Protein AF-A0AAV0BEG8-F1 (afdb_monomer_lite)

Secondary structure (DSSP, 8-state):
---HHHHHHTTPPP----EEEEEE------SS-----EEEEEEETTS-HHHHTSGGGEEEEEEES-----

pLDDT: mean 80.48, std 14.55, range [49.41, 94.06]

Foldseek 3Di:
DPDVVVVVCVPPDDDDWDKDKDWDQDPVDPDDDDQRKIWIWIFTPPDDPVVRPDPVRIDTDDIDSDNDDD

Structure (mmCIF, N/CA/C/O backbone):
data_AF-A0AAV0BEG8-F1
#
_entry.id   AF-A0AAV0BEG8-F1
#
loop_
_atom_site.group_PDB
_atom_site.id
_atom_site.type_symbol
_atom_site.label_atom_id
_atom_site.label_alt_id
_atom_site.label_comp_id
_atom_site.label_asym_id
_atom_site.label_entity_id
_atom_site.label_seq_id
_atom_site.pdbx_PDB_ins_code
_atom_site.Cartn_x
_atom_site.Cartn_y
_atom_site.Cartn_z
_atom_site.occupancy
_atom_site.B_iso_or_equiv
_atom_site.auth_seq_id
_atom_site.auth_comp_id
_atom_site.auth_asym_id
_atom_site.auth_atom_id
_atom_site.pdbx_PDB_model_num
ATOM 1 N N . LEU A 1 1 ? -1.966 -1.082 28.696 1.00 67.94 1 LEU A N 1
ATOM 2 C CA . LEU A 1 1 ? -2.427 0.239 28.201 1.00 67.94 1 LEU A CA 1
ATOM 3 C C . LEU A 1 1 ? -3.311 0.048 26.970 1.00 67.94 1 LEU A C 1
ATOM 5 O O . LEU A 1 1 ? -3.027 -0.872 26.208 1.00 67.94 1 LEU A O 1
ATOM 9 N N . PRO A 1 2 ? -4.358 0.870 26.760 1.00 80.81 2 PRO A N 1
ATOM 10 C CA . PRO A 1 2 ? -5.135 0.831 25.524 1.00 80.81 2 PRO A CA 1
ATOM 11 C C . PRO A 1 2 ? -4.260 1.232 24.327 1.00 80.81 2 PRO A C 1
ATOM 13 O O . PRO A 1 2 ? -3.389 2.091 24.447 1.00 80.81 2 PRO A O 1
ATOM 16 N N . ASN A 1 3 ? -4.486 0.596 23.175 1.00 87.81 3 ASN A N 1
ATOM 17 C CA . ASN A 1 3 ? -3.766 0.877 21.932 1.00 87.81 3 ASN A CA 1
ATOM 18 C C . ASN A 1 3 ? -3.812 2.395 21.618 1.00 87.81 3 ASN A C 1
ATOM 20 O O . ASN A 1 3 ? -4.918 2.935 21.519 1.00 87.81 3 ASN A O 1
ATOM 24 N N . PRO A 1 4 ? -2.671 3.085 21.413 1.00 93.75 4 PRO A N 1
ATOM 25 C CA . PRO A 1 4 ? -2.642 4.520 21.106 1.00 93.75 4 PRO A CA 1
ATOM 26 C C . PRO A 1 4 ? -3.528 4.920 19.919 1.00 93.75 4 PRO A C 1
ATOM 28 O O . PRO A 1 4 ? -4.112 6.004 19.904 1.00 93.75 4 PRO A O 1
ATOM 31 N N . TRP A 1 5 ? -3.697 4.026 18.940 1.00 91.12 5 TRP A N 1
ATOM 32 C CA . TRP A 1 5 ? -4.581 4.245 17.798 1.00 91.12 5 TRP A CA 1
ATOM 33 C C . TRP A 1 5 ? -6.054 4.333 18.195 1.00 91.12 5 TRP A C 1
ATOM 35 O O . TRP A 1 5 ? -6.799 5.078 17.570 1.00 91.12 5 TRP A O 1
ATOM 45 N N . ARG A 1 6 ? -6.482 3.643 19.260 1.00 91.62 6 ARG A N 1
ATOM 46 C CA . ARG A 1 6 ? -7.853 3.745 19.786 1.00 91.62 6 ARG A CA 1
ATOM 47 C C . ARG A 1 6 ? -8.119 5.098 20.434 1.00 91.62 6 ARG A C 1
ATOM 49 O O . ARG A 1 6 ? -9.212 5.624 20.261 1.00 91.62 6 ARG A O 1
ATOM 56 N N . ILE A 1 7 ? -7.116 5.675 21.098 1.00 93.62 7 ILE A N 1
ATOM 57 C CA . ILE A 1 7 ? -7.198 7.037 21.643 1.00 93.62 7 ILE A CA 1
ATOM 58 C C . ILE A 1 7 ? -7.352 8.036 20.489 1.00 93.62 7 ILE A C 1
ATOM 60 O O . ILE A 1 7 ? -8.285 8.835 20.490 1.00 93.62 7 ILE A O 1
ATOM 64 N N . LYS A 1 8 ? -6.500 7.932 19.457 1.00 91.94 8 LYS A N 1
ATOM 65 C CA . LYS A 1 8 ? -6.582 8.787 18.258 1.00 91.94 8 LYS A CA 1
ATOM 66 C C . LYS A 1 8 ? -7.890 8.613 17.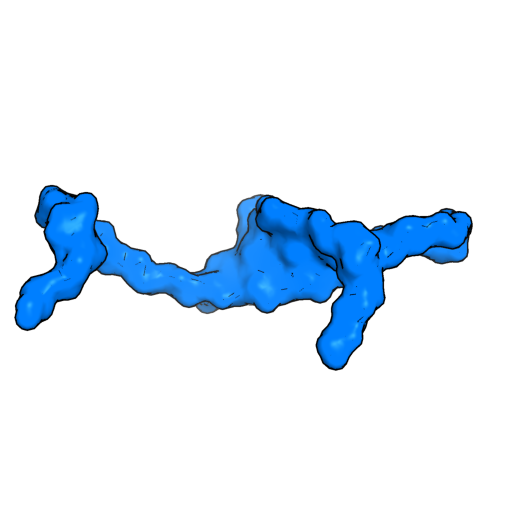479 1.00 91.94 8 LYS A C 1
ATOM 68 O O . LYS A 1 8 ? -8.375 9.573 16.894 1.00 91.94 8 LYS A O 1
ATOM 73 N N . ALA A 1 9 ? -8.459 7.409 17.457 1.00 93.06 9 ALA A N 1
ATOM 74 C CA . ALA A 1 9 ? -9.672 7.122 16.700 1.00 93.06 9 ALA A CA 1
ATOM 75 C C . ALA A 1 9 ? -10.943 7.737 17.308 1.00 93.06 9 ALA A C 1
ATOM 77 O O . ALA A 1 9 ? -11.926 7.854 16.587 1.00 93.06 9 ALA A O 1
ATOM 78 N N . GLN A 1 10 ? -10.955 8.123 18.593 1.00 94.06 10 GLN A N 1
ATOM 79 C CA . GLN A 1 10 ? -12.099 8.789 19.245 1.00 94.06 10 GLN A CA 1
ATOM 80 C C . GLN A 1 10 ? -13.448 8.083 18.990 1.00 94.06 10 GLN A C 1
ATOM 82 O O . GLN A 1 10 ? -14.426 8.689 18.561 1.00 94.06 10 GLN A O 1
ATOM 87 N N . GLY A 1 11 ? -13.483 6.762 19.186 1.00 91.94 11 GLY A N 1
ATOM 88 C CA . GLY A 1 11 ? -14.681 5.943 18.953 1.00 91.94 11 GLY A CA 1
ATOM 89 C C . GLY A 1 11 ? -14.943 5.563 17.489 1.00 91.94 11 GLY A C 1
ATOM 90 O O . GLY A 1 11 ? -15.840 4.766 17.225 1.00 91.94 11 GLY A O 1
ATOM 91 N N . ARG A 1 12 ? -14.148 6.050 16.526 1.00 93.50 12 ARG A N 1
ATOM 92 C CA . ARG A 1 12 ? -14.250 5.646 15.115 1.00 93.50 12 ARG A CA 1
ATOM 93 C C . ARG A 1 12 ? -13.726 4.227 14.893 1.00 93.50 12 ARG A C 1
ATOM 95 O O . ARG A 1 12 ? -12.816 3.743 15.575 1.00 93.50 12 ARG A O 1
ATOM 102 N N . MET A 1 13 ? -14.288 3.565 13.884 1.00 91.75 13 MET A N 1
ATOM 103 C CA . MET A 1 13 ? -13.835 2.250 13.439 1.00 91.75 13 MET A CA 1
ATOM 104 C C . MET A 1 13 ? -12.432 2.354 12.830 1.00 91.75 13 MET A C 1
ATOM 106 O O . MET A 1 13 ? -12.217 3.085 11.867 1.00 91.75 13 MET A O 1
ATOM 110 N N . ILE A 1 14 ? -11.492 1.581 13.370 1.00 91.94 14 ILE A N 1
ATOM 111 C CA . ILE A 1 14 ? -10.156 1.407 12.793 1.00 91.94 14 ILE A CA 1
ATOM 112 C C . ILE A 1 14 ? -10.221 0.221 11.835 1.00 91.94 14 ILE A C 1
ATOM 114 O O . ILE A 1 14 ? -10.621 -0.869 12.245 1.00 91.94 14 ILE A O 1
ATOM 118 N N . ARG A 1 15 ? -9.829 0.428 10.575 1.00 88.12 15 ARG A N 1
ATOM 119 C CA . ARG A 1 15 ? -9.704 -0.639 9.577 1.00 88.12 15 ARG A CA 1
ATOM 120 C C . ARG A 1 15 ? -8.232 -0.878 9.283 1.00 88.12 15 ARG A C 1
ATOM 122 O O . ARG A 1 15 ? -7.509 0.057 8.954 1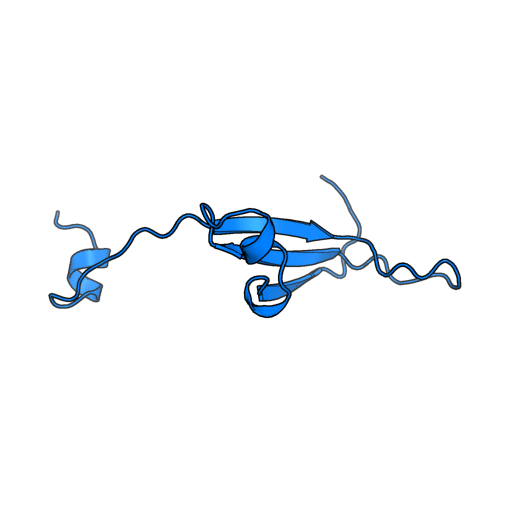.00 88.12 15 ARG A O 1
ATOM 129 N N . HIS A 1 16 ? -7.807 -2.128 9.402 1.00 87.38 16 HIS A N 1
ATOM 130 C CA . HIS A 1 16 ? -6.507 -2.558 8.912 1.00 87.38 16 HIS A CA 1
ATOM 131 C C . HIS A 1 16 ? -6.663 -2.891 7.436 1.00 87.38 16 HIS A C 1
ATOM 133 O O . HIS A 1 16 ? -7.441 -3.774 7.082 1.00 87.38 16 HIS A O 1
ATOM 139 N N . ILE A 1 17 ? -5.970 -2.138 6.590 1.00 87.06 17 ILE A N 1
ATOM 140 C CA . ILE A 1 17 ? -6.024 -2.303 5.144 1.00 87.06 17 ILE A CA 1
ATOM 141 C C . ILE A 1 17 ? -4.636 -2.761 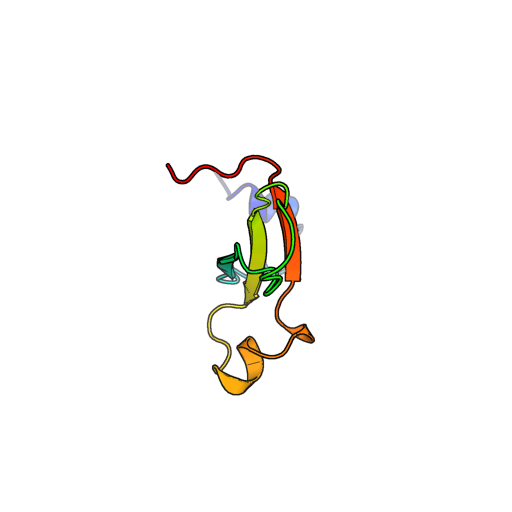4.704 1.00 87.06 17 ILE A C 1
ATOM 143 O O . ILE A 1 17 ? -3.675 -2.015 4.907 1.00 87.06 17 ILE A O 1
ATOM 147 N N . PRO A 1 18 ? -4.498 -3.982 4.169 1.00 90.69 18 PRO A N 1
ATOM 148 C CA . PRO A 1 18 ? -3.225 -4.438 3.646 1.00 90.69 18 PRO A CA 1
ATOM 149 C C . P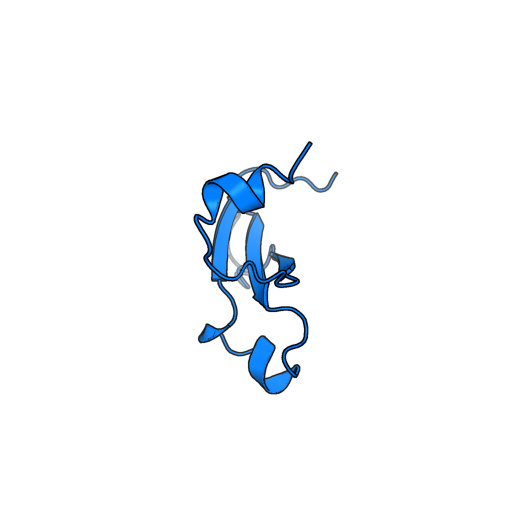RO A 1 18 ? -2.900 -3.656 2.365 1.00 90.69 18 PRO A C 1
ATOM 151 O O . PRO A 1 18 ? -3.779 -3.374 1.548 1.00 90.69 18 PRO A O 1
ATOM 154 N N . LEU A 1 19 ? -1.634 -3.281 2.211 1.00 92.50 19 LEU A N 1
ATOM 155 C CA . LEU A 1 19 ? -1.142 -2.487 1.090 1.00 92.50 19 LEU A CA 1
ATOM 156 C C . LEU A 1 19 ? -0.048 -3.267 0.371 1.00 92.50 19 LEU A C 1
ATOM 158 O O . LEU A 1 19 ? 0.873 -3.773 1.011 1.00 92.50 19 LEU A O 1
ATOM 162 N N . ASN A 1 20 ? -0.146 -3.330 -0.951 1.00 91.25 20 ASN A N 1
ATOM 163 C CA . ASN A 1 20 ? 0.936 -3.782 -1.808 1.00 91.25 20 ASN A CA 1
ATOM 164 C C . ASN A 1 20 ? 1.784 -2.565 -2.158 1.00 91.25 20 ASN A C 1
ATOM 166 O O . ASN A 1 20 ? 1.266 -1.593 -2.705 1.00 91.25 20 ASN A O 1
ATOM 170 N N . ILE A 1 21 ? 3.073 -2.616 -1.838 1.00 90.81 21 ILE A N 1
ATOM 171 C CA . ILE A 1 21 ? 4.033 -1.566 -2.180 1.00 90.81 21 ILE A CA 1
ATOM 172 C C . ILE A 1 21 ? 5.006 -2.161 -3.183 1.00 90.81 21 ILE A C 1
ATOM 174 O O . ILE A 1 21 ? 5.599 -3.205 -2.913 1.00 90.81 21 ILE A O 1
ATOM 178 N N . TYR A 1 22 ? 5.171 -1.506 -4.326 1.00 87.75 22 TYR A N 1
ATOM 179 C CA . TYR A 1 22 ? 6.155 -1.915 -5.317 1.00 87.75 22 TYR A CA 1
ATOM 180 C C . TYR A 1 22 ? 6.875 -0.704 -5.893 1.00 87.75 22 TYR A C 1
ATOM 182 O O . TYR A 1 22 ? 6.370 0.421 -5.884 1.00 87.75 22 TYR A O 1
ATOM 190 N N . SER A 1 23 ? 8.091 -0.946 -6.364 1.00 86.62 23 SER A N 1
ATOM 191 C CA . SER A 1 23 ? 8.904 0.042 -7.045 1.00 86.62 23 SER A CA 1
ATOM 192 C C . SER A 1 23 ? 9.087 -0.353 -8.500 1.00 86.62 23 SER A C 1
ATOM 194 O O . SER A 1 23 ? 9.286 -1.526 -8.814 1.00 86.62 23 SER A O 1
ATOM 196 N N . ASP A 1 24 ? 9.024 0.635 -9.383 1.00 79.44 24 ASP A N 1
ATOM 197 C CA . ASP A 1 24 ? 9.267 0.445 -10.805 1.00 79.44 24 ASP A CA 1
ATOM 198 C C . ASP A 1 24 ? 10.359 1.405 -11.288 1.00 79.44 24 ASP A C 1
ATOM 200 O O . ASP A 1 24 ? 10.418 2.577 -10.902 1.00 79.44 24 ASP A O 1
ATOM 204 N N . TYR A 1 25 ? 11.257 0.862 -12.109 1.00 72.12 25 TYR A N 1
ATOM 205 C CA . TYR A 1 25 ? 12.331 1.582 -12.787 1.00 72.12 25 TYR A CA 1
ATOM 206 C C . TYR A 1 25 ? 11.951 1.957 -14.233 1.00 72.12 25 TYR A C 1
ATOM 208 O O . TYR A 1 25 ? 12.675 2.682 -14.918 1.00 72.12 25 TYR A O 1
ATOM 216 N N . THR A 1 26 ? 10.823 1.462 -14.737 1.00 56.88 26 THR A N 1
ATOM 217 C CA . THR A 1 26 ? 10.502 1.533 -16.156 1.00 56.88 26 THR A CA 1
ATOM 218 C C . THR A 1 26 ? 9.746 2.812 -16.510 1.00 56.88 26 THR A C 1
ATOM 220 O O . THR A 1 26 ? 8.546 2.842 -16.748 1.00 56.88 26 THR A O 1
ATOM 223 N N . SER A 1 27 ? 10.492 3.898 -16.714 1.00 54.66 27 SER A N 1
ATOM 224 C CA . SER A 1 27 ? 10.168 4.692 -17.899 1.00 54.66 27 SER A CA 1
ATOM 225 C C . SER A 1 27 ? 10.610 3.826 -19.079 1.00 54.66 27 SER A C 1
ATOM 227 O O . SER A 1 27 ? 11.806 3.567 -19.196 1.00 54.66 27 SER A O 1
ATOM 229 N N . GLY A 1 28 ? 9.701 3.319 -19.917 1.00 52.75 28 GLY A N 1
ATOM 230 C CA . GLY A 1 28 ? 10.008 2.513 -21.118 1.00 52.75 28 GLY A CA 1
ATOM 231 C C . GLY A 1 28 ? 10.801 3.265 -22.203 1.00 52.75 28 GLY A C 1
ATOM 232 O O . GLY A 1 28 ? 10.613 3.048 -23.396 1.00 52.75 28 GLY A O 1
ATOM 233 N N . ASN A 1 29 ? 11.649 4.206 -21.798 1.00 50.44 29 ASN A N 1
ATOM 234 C CA . ASN A 1 29 ? 12.401 5.105 -22.634 1.00 50.44 29 ASN A CA 1
ATOM 235 C C . ASN A 1 29 ? 13.767 4.480 -22.932 1.00 50.44 29 ASN A C 1
ATOM 237 O O . ASN A 1 29 ? 14.686 4.513 -22.120 1.00 50.44 29 ASN A O 1
ATOM 241 N N . ILE A 1 30 ? 13.880 3.889 -24.119 1.00 53.59 30 ILE A N 1
ATOM 242 C CA . ILE A 1 30 ? 15.114 3.264 -24.627 1.00 53.59 30 ILE A CA 1
ATOM 243 C C . ILE A 1 30 ? 16.127 4.339 -25.067 1.00 53.59 30 ILE A C 1
ATOM 245 O O . ILE A 1 30 ? 17.312 4.066 -25.248 1.00 53.59 30 ILE A O 1
ATOM 249 N N . SER A 1 31 ? 15.681 5.589 -25.219 1.00 59.75 31 SER A N 1
ATOM 250 C CA . SER A 1 31 ? 16.516 6.686 -25.693 1.00 59.75 31 SER A CA 1
ATOM 251 C C . SER A 1 31 ? 16.823 7.692 -24.584 1.00 59.75 31 SER A C 1
ATOM 253 O O . SER A 1 31 ? 15.928 8.324 -24.024 1.00 59.75 31 SER A O 1
ATOM 255 N 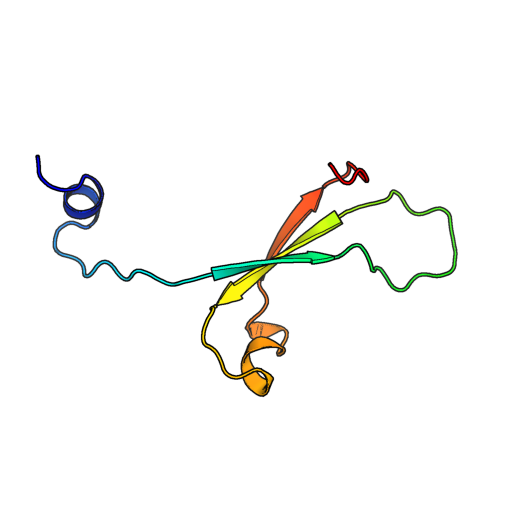N . LYS A 1 32 ? 18.127 7.896 -24.379 1.00 49.41 32 LYS A N 1
ATOM 256 C CA . LYS A 1 32 ? 18.799 8.884 -23.522 1.00 49.41 32 LYS A CA 1
ATOM 257 C C . LYS A 1 32 ? 19.103 8.417 -22.102 1.00 49.41 32 LYS A C 1
ATOM 259 O O . LYS A 1 32 ? 18.355 7.712 -21.447 1.00 49.41 32 LYS A O 1
ATOM 264 N N . GLN A 1 33 ? 20.283 8.830 -21.670 1.00 52.00 33 GLN A N 1
ATOM 265 C CA . GLN A 1 33 ? 20.886 8.660 -20.360 1.00 52.00 33 GLN A CA 1
ATOM 266 C C . GLN A 1 33 ? 19.981 9.289 -19.286 1.00 52.00 33 GLN A C 1
ATOM 268 O O . GLN A 1 33 ? 20.124 10.460 -18.949 1.00 52.00 33 GLN A O 1
ATOM 273 N N . TRP A 1 34 ? 18.981 8.544 -18.815 1.00 54.50 34 TRP A N 1
ATOM 274 C CA . TRP A 1 34 ? 18.021 9.025 -17.825 1.00 54.50 34 TRP A CA 1
ATOM 275 C C . TRP A 1 34 ? 18.585 8.853 -16.419 1.00 54.50 34 TRP A C 1
ATOM 277 O O . TRP A 1 34 ? 19.067 7.776 -16.060 1.00 54.50 34 TRP A O 1
ATOM 287 N N . ASN A 1 35 ? 18.495 9.919 -15.616 1.00 52.84 35 ASN A N 1
ATOM 288 C CA . ASN A 1 35 ? 18.634 9.843 -14.166 1.00 52.84 35 ASN A CA 1
ATOM 289 C C . ASN A 1 35 ? 17.828 8.638 -13.684 1.00 52.84 35 ASN A C 1
ATOM 291 O O . ASN A 1 35 ? 16.617 8.573 -13.908 1.00 52.84 35 ASN A O 1
ATOM 295 N N . LYS A 1 36 ? 18.511 7.648 -13.108 1.00 63.53 36 LYS A N 1
ATOM 296 C CA . LYS A 1 36 ? 17.878 6.397 -12.709 1.00 63.53 36 LYS A CA 1
ATOM 297 C C . LYS A 1 36 ? 17.016 6.668 -11.480 1.00 63.53 36 LYS A C 1
ATOM 299 O O . LYS A 1 36 ? 17.468 6.612 -10.343 1.00 63.53 36 LYS A O 1
ATOM 304 N N . HIS A 1 37 ? 15.779 7.047 -11.758 1.00 72.50 37 HIS A N 1
ATOM 305 C CA . HIS A 1 37 ? 14.753 7.322 -10.779 1.00 72.50 37 HIS A CA 1
ATOM 306 C C . HIS A 1 37 ? 13.968 6.045 -10.495 1.00 72.50 37 HIS A C 1
ATOM 308 O O . HIS A 1 37 ? 13.643 5.301 -11.416 1.00 72.50 37 HIS A O 1
ATOM 314 N N . ILE A 1 38 ? 13.670 5.790 -9.225 1.00 79.69 38 ILE A N 1
ATOM 315 C CA . ILE A 1 38 ? 12.793 4.690 -8.817 1.00 79.69 38 ILE A CA 1
ATOM 316 C C . ILE A 1 38 ? 11.471 5.307 -8.385 1.00 79.69 38 ILE A C 1
ATOM 318 O O . ILE A 1 38 ? 11.451 6.070 -7.419 1.00 79.69 38 ILE A O 1
ATOM 322 N N . SER A 1 39 ? 10.381 4.984 -9.073 1.00 86.00 39 SER A N 1
ATOM 323 C CA . SER A 1 39 ? 9.041 5.403 -8.659 1.00 86.00 39 SER A CA 1
ATOM 324 C C . SER A 1 39 ? 8.428 4.346 -7.750 1.00 86.00 39 SER A C 1
ATOM 326 O O . SER A 1 39 ? 8.528 3.150 -8.012 1.00 86.00 39 SER A O 1
ATOM 328 N N . ILE A 1 40 ? 7.828 4.795 -6.652 1.00 88.75 40 ILE A N 1
ATOM 329 C CA . ILE A 1 40 ? 7.212 3.949 -5.633 1.00 88.75 40 ILE A CA 1
ATOM 330 C C . ILE A 1 40 ? 5.701 4.107 -5.735 1.00 88.75 40 ILE A C 1
ATOM 332 O O . ILE A 1 40 ? 5.176 5.225 -5.692 1.00 88.75 40 ILE A O 1
ATOM 336 N N . PHE A 1 41 ? 5.018 2.972 -5.822 1.00 91.25 41 PHE A N 1
ATOM 337 C CA . PHE A 1 41 ? 3.576 2.882 -5.960 1.00 91.25 41 PHE A CA 1
ATOM 338 C C . PHE A 1 41 ? 2.971 2.041 -4.839 1.00 91.25 41 PHE A C 1
ATOM 340 O O . PHE A 1 41 ? 3.608 1.130 -4.302 1.00 91.25 41 PHE A O 1
ATOM 347 N N . ILE A 1 42 ? 1.721 2.349 -4.499 1.00 93.25 42 ILE A N 1
ATOM 348 C CA . ILE A 1 42 ? 0.920 1.591 -3.541 1.00 93.25 42 ILE A CA 1
ATOM 349 C C . ILE A 1 42 ? -0.417 1.219 -4.171 1.00 93.25 42 ILE A C 1
ATOM 351 O O . ILE A 1 42 ? -1.088 2.066 -4.752 1.00 93.25 42 ILE A O 1
ATOM 355 N N . SER A 1 43 ? -0.842 -0.027 -3.983 1.00 92.69 43 SER A N 1
ATOM 356 C CA . SER A 1 43 ? -2.202 -0.471 -4.284 1.00 92.69 43 SER A CA 1
ATOM 357 C C . SER A 1 43 ? -2.823 -1.203 -3.095 1.00 92.69 43 SER A C 1
ATOM 359 O O . SER A 1 43 ? -2.132 -1.705 -2.202 1.00 92.69 43 SER A O 1
ATOM 361 N N . LEU A 1 44 ? -4.155 -1.238 -3.050 1.00 91.88 44 LEU A N 1
ATOM 362 C CA . LEU A 1 44 ? -4.877 -1.996 -2.030 1.00 91.88 44 LEU A CA 1
ATOM 363 C C . LEU A 1 44 ? -4.673 -3.496 -2.253 1.00 91.88 44 LEU A C 1
ATOM 365 O O . LEU A 1 44 ? -4.976 -4.023 -3.326 1.00 91.88 44 LEU A O 1
ATOM 369 N N . ALA A 1 45 ? -4.194 -4.197 -1.228 1.00 88.38 45 ALA A N 1
ATOM 370 C CA . ALA A 1 45 ? -4.017 -5.636 -1.311 1.00 88.38 45 ALA A CA 1
ATOM 371 C C . ALA A 1 45 ? -5.365 -6.363 -1.182 1.00 88.38 45 ALA A C 1
ATOM 373 O O . ALA A 1 45 ? -6.245 -5.962 -0.419 1.00 88.38 45 ALA A O 1
ATOM 374 N N . GLY A 1 46 ? -5.516 -7.455 -1.934 1.00 86.19 46 GLY A N 1
ATOM 375 C CA . GLY A 1 46 ? -6.731 -8.279 -1.945 1.00 86.19 46 GLY A CA 1
ATOM 376 C C . GLY A 1 46 ? -7.771 -7.884 -2.997 1.00 86.19 46 GLY A C 1
ATOM 377 O O . GLY A 1 46 ? -8.801 -8.547 -3.097 1.00 86.19 46 GLY A O 1
ATOM 378 N N . LEU A 1 47 ? -7.511 -6.854 -3.808 1.00 87.62 47 LEU A N 1
ATOM 379 C CA . LEU A 1 47 ? -8.301 -6.608 -5.014 1.00 87.62 47 LEU A CA 1
ATOM 380 C C . LEU A 1 47 ? -8.024 -7.700 -6.069 1.00 87.62 47 LEU A C 1
ATOM 382 O O . LEU A 1 47 ? -6.877 -8.134 -6.203 1.00 87.62 47 LEU A O 1
ATOM 386 N N . PRO A 1 48 ? -9.035 -8.131 -6.848 1.00 89.56 48 PRO A N 1
ATOM 387 C CA . PRO A 1 48 ? -8.813 -8.986 -8.010 1.00 89.56 48 PRO A CA 1
ATOM 388 C C . PRO A 1 48 ? -7.809 -8.348 -8.987 1.00 89.56 48 PRO A C 1
ATOM 390 O O . PRO A 1 48 ? -7.885 -7.133 -9.188 1.00 89.56 48 PRO A O 1
ATOM 393 N N . PRO A 1 49 ? -6.934 -9.123 -9.659 1.00 85.94 49 PRO A N 1
ATOM 394 C CA . PRO A 1 49 ? -5.906 -8.588 -10.561 1.00 85.94 49 PRO A CA 1
ATOM 395 C C . PRO A 1 49 ? -6.434 -7.637 -11.645 1.00 85.94 49 PRO A C 1
ATOM 397 O O . PRO A 1 49 ? -5.811 -6.630 -11.965 1.00 85.94 49 PRO A O 1
ATOM 400 N N . CYS A 1 50 ? -7.624 -7.917 -12.184 1.00 89.75 50 CYS A N 1
ATOM 401 C CA . CYS A 1 50 ? -8.273 -7.070 -13.190 1.00 89.75 50 CYS A CA 1
ATOM 402 C C . CYS A 1 50 ? -8.696 -5.688 -12.662 1.00 89.75 50 CYS A C 1
ATOM 404 O O . CYS A 1 50 ? -8.907 -4.768 -13.449 1.00 89.75 50 CYS A O 1
ATOM 406 N N . ILE A 1 51 ? -8.832 -5.543 -11.343 1.00 89.62 51 ILE A N 1
ATOM 407 C CA . ILE A 1 51 ? -9.173 -4.292 -10.667 1.00 89.62 51 ILE A CA 1
ATOM 408 C C . ILE A 1 51 ? -7.898 -3.635 -10.137 1.00 89.62 51 ILE A C 1
ATOM 410 O O . ILE A 1 51 ? -7.688 -2.451 -10.383 1.00 89.62 51 ILE A O 1
ATOM 414 N N . SER A 1 52 ? -7.017 -4.390 -9.472 1.00 85.38 52 SER A N 1
ATOM 415 C CA . SER A 1 52 ? -5.768 -3.853 -8.912 1.00 85.38 52 SER A CA 1
ATOM 416 C C . SER A 1 52 ? -4.848 -3.248 -9.969 1.00 85.38 52 SER A C 1
ATOM 418 O O . SER A 1 52 ? -4.125 -2.310 -9.663 1.00 85.38 52 SER A O 1
ATOM 420 N N . ASN A 1 53 ? -4.884 -3.767 -11.200 1.00 84.44 53 ASN A N 1
ATOM 421 C CA . ASN A 1 53 ? -4.030 -3.302 -12.293 1.00 84.44 53 ASN A CA 1
ATOM 422 C C . ASN A 1 53 ? -4.606 -2.091 -13.042 1.00 84.44 53 ASN A C 1
ATOM 424 O O . ASN A 1 53 ? -4.004 -1.630 -14.008 1.00 84.44 53 ASN A O 1
ATOM 428 N N . GLN A 1 54 ? -5.769 -1.580 -12.635 1.00 89.75 54 GLN A N 1
ATOM 429 C CA . GLN A 1 54 ? -6.293 -0.326 -13.171 1.00 89.75 54 GLN A CA 1
ATOM 430 C C . GLN A 1 54 ? -5.546 0.844 -12.535 1.00 89.75 54 GLN A C 1
ATOM 432 O O . GLN A 1 54 ? -5.374 0.871 -11.318 1.00 89.75 54 GLN A O 1
ATOM 437 N N . GLU A 1 55 ? -5.171 1.839 -13.339 1.00 86.44 55 GLU A N 1
ATOM 438 C CA . GLU A 1 55 ? -4.413 3.016 -12.888 1.00 86.44 55 GLU A CA 1
ATOM 439 C C . GLU A 1 55 ? -5.066 3.719 -11.690 1.00 86.44 55 GLU A C 1
ATOM 441 O O . GLU A 1 55 ? -4.374 4.152 -10.776 1.00 86.44 55 GLU A O 1
ATOM 446 N N . TYR A 1 56 ? -6.402 3.745 -11.635 1.00 88.88 56 TYR A N 1
ATOM 447 C CA . TYR A 1 56 ? -7.161 4.303 -10.512 1.00 88.88 56 TYR A CA 1
ATOM 448 C C . TYR A 1 56 ? -6.806 3.677 -9.150 1.00 88.88 56 TYR A C 1
ATOM 450 O O . TYR A 1 56 ? -6.846 4.355 -8.125 1.00 88.88 56 TYR A O 1
ATOM 458 N N . ASN A 1 57 ? -6.457 2.388 -9.128 1.00 90.94 57 ASN A N 1
ATOM 459 C CA . ASN A 1 57 ? -6.141 1.647 -7.905 1.00 90.94 57 ASN A CA 1
ATOM 460 C C . ASN A 1 57 ? -4.641 1.643 -7.568 1.00 90.94 57 ASN A C 1
ATOM 462 O O . ASN A 1 57 ? -4.250 1.070 -6.547 1.00 90.94 57 ASN A O 1
ATOM 466 N N . THR A 1 58 ? -3.821 2.297 -8.392 1.00 90.31 58 THR A N 1
ATOM 467 C CA . THR A 1 58 ? -2.376 2.424 -8.215 1.00 90.31 58 THR A CA 1
ATOM 468 C C . THR A 1 58 ? -2.039 3.865 -7.866 1.00 90.31 58 THR A C 1
ATOM 470 O O . THR A 1 58 ? -2.124 4.775 -8.685 1.00 90.31 58 THR A O 1
ATOM 473 N N . LEU A 1 59 ? -1.627 4.083 -6.624 1.00 91.38 59 LEU A N 1
ATOM 474 C CA . LEU A 1 59 ? -1.292 5.401 -6.110 1.00 91.38 59 LEU A CA 1
ATOM 475 C C . LEU A 1 59 ? 0.210 5.635 -6.223 1.00 91.38 59 LEU A C 1
ATOM 477 O O . LEU A 1 59 ? 1.007 4.883 -5.661 1.00 91.38 59 LEU A O 1
ATOM 481 N N . PHE A 1 60 ? 0.597 6.706 -6.910 1.00 90.19 60 PHE A N 1
ATOM 482 C CA . PHE A 1 60 ? 1.966 7.204 -6.869 1.00 90.19 60 PHE A CA 1
ATOM 483 C C . PHE A 1 60 ? 2.263 7.805 -5.492 1.00 90.19 60 PHE A C 1
ATOM 485 O O . PHE A 1 60 ? 1.497 8.626 -4.989 1.00 90.19 60 PHE A O 1
ATOM 492 N N . VAL A 1 61 ? 3.384 7.407 -4.891 1.00 90.75 61 VAL A N 1
ATOM 493 C CA . VAL A 1 61 ? 3.797 7.894 -3.570 1.00 90.75 61 VAL A CA 1
ATOM 494 C C . VAL A 1 61 ? 4.961 8.858 -3.679 1.00 90.75 61 VAL A C 1
ATOM 496 O O . VAL A 1 61 ? 4.906 9.966 -3.151 1.00 90.75 61 VAL A O 1
ATOM 499 N N . ALA A 1 62 ? 6.039 8.416 -4.319 1.00 89.06 62 ALA A N 1
ATOM 500 C CA . ALA A 1 62 ? 7.280 9.165 -4.377 1.00 89.06 62 ALA A CA 1
ATOM 501 C C . ALA A 1 62 ? 8.181 8.652 -5.498 1.00 89.06 62 ALA A C 1
ATOM 503 O O . ALA A 1 62 ? 8.038 7.525 -5.973 1.00 89.06 62 ALA A O 1
ATOM 504 N N . THR A 1 63 ? 9.169 9.472 -5.844 1.00 86.81 63 THR A N 1
ATOM 505 C CA . THR A 1 63 ? 10.277 9.080 -6.710 1.00 86.81 63 THR A CA 1
ATOM 506 C C . THR A 1 63 ? 11.589 9.268 -5.958 1.00 86.81 63 THR A C 1
ATOM 508 O O . THR A 1 63 ? 11.869 10.353 -5.453 1.00 86.81 63 THR A O 1
ATOM 511 N N . SER A 1 64 ? 12.407 8.221 -5.903 1.00 81.31 64 SER A N 1
ATOM 512 C CA . SER A 1 64 ? 13.799 8.302 -5.464 1.00 81.31 64 SER A CA 1
ATOM 513 C C . SER A 1 64 ? 14.672 8.773 -6.624 1.00 81.31 64 SER A C 1
ATOM 515 O O . SER A 1 64 ? 14.528 8.300 -7.750 1.00 81.31 64 SER A O 1
ATOM 517 N N . ASN A 1 65 ? 15.603 9.688 -6.364 1.00 73.81 65 ASN A N 1
ATOM 518 C CA . ASN A 1 65 ? 16.702 10.026 -7.276 1.00 73.81 65 ASN A CA 1
ATOM 519 C C . ASN A 1 65 ? 17.919 9.105 -7.113 1.00 73.81 65 ASN A C 1
ATOM 521 O O . ASN A 1 65 ? 18.893 9.246 -7.849 1.00 73.81 65 ASN A O 1
ATOM 525 N N . ILE A 1 66 ? 17.862 8.183 -6.151 1.00 68.00 66 ILE A N 1
ATOM 526 C CA . ILE A 1 66 ? 18.885 7.176 -5.925 1.00 68.00 66 ILE A CA 1
ATOM 527 C C . ILE A 1 66 ? 18.430 5.881 -6.581 1.00 68.00 66 ILE A C 1
ATOM 529 O O . ILE A 1 66 ? 17.388 5.300 -6.278 1.00 68.00 66 ILE A O 1
ATOM 533 N N . ALA A 1 67 ? 19.287 5.480 -7.498 1.00 61.72 67 ALA A N 1
ATOM 534 C CA . ALA A 1 67 ? 19.169 4.439 -8.487 1.00 61.72 67 ALA A CA 1
ATOM 535 C C . ALA A 1 67 ? 19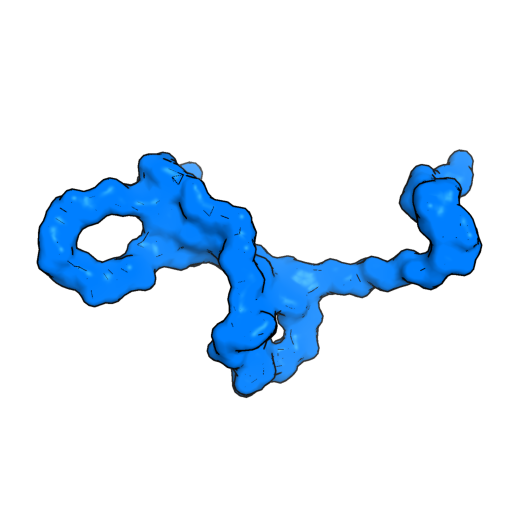.519 3.028 -8.008 1.00 61.72 67 ALA A C 1
ATOM 537 O O . ALA A 1 67 ? 19.663 2.107 -8.824 1.00 61.72 67 ALA A O 1
ATOM 538 N N . THR A 1 68 ? 19.817 2.890 -6.725 1.00 56.28 68 THR A N 1
ATOM 539 C CA . THR A 1 68 ? 20.632 1.792 -6.218 1.00 56.28 68 THR A CA 1
ATOM 540 C C . THR A 1 68 ? 19.734 0.773 -5.540 1.00 56.28 68 THR A C 1
ATOM 542 O O . THR A 1 68 ? 18.940 1.117 -4.667 1.00 56.28 68 THR A O 1
ATOM 545 N N . VAL A 1 69 ? 19.842 -0.477 -5.980 1.00 56.41 69 VAL A N 1
ATOM 546 C CA . VAL A 1 69 ? 19.303 -1.625 -5.248 1.00 56.41 69 VAL A CA 1
ATOM 547 C C . VAL A 1 69 ? 20.193 -1.806 -4.017 1.00 56.41 69 VAL A C 1
ATOM 549 O O . VAL A 1 69 ? 21.411 -1.675 -4.149 1.00 56.41 69 VAL A O 1
ATOM 552 N N . LEU A 1 70 ? 19.599 -2.041 -2.846 1.00 50.03 70 LEU A N 1
ATOM 553 C CA . LEU A 1 70 ? 20.344 -2.606 -1.715 1.00 50.03 70 LEU A CA 1
ATOM 554 C C . LEU A 1 70 ? 21.020 -3.915 -2.136 1.00 50.03 70 LEU A C 1
ATOM 556 O O . LEU A 1 70 ? 20.367 -4.683 -2.881 1.00 50.03 70 LEU A O 1
#

Sequence (70 aa):
LPNPWRIKAQGRMIRHIPLNIYSDYTSGNISKQWNKHISIFISLAGLPPCISNQEYNTLFVATSNIATVL

Radius of gyration: 17.54 Å; chains: 1; bounding box: 36×19×54 Å

Organism: Phakopsora pachyrhizi (NCBI:txid170000)